Protein AF-A0A6J4HAE0-F1 (afdb_monomer_lite)

Secondary structure (DSSP, 8-state):
-HHHHHHHHHHHHHHHHHHHHHHHHTTHHHHHHHHHHHHHHTT-SS-TT----SS-HHHHHHHHHHHHHHHHHHHHHHHHTT-TT--GGGHHHHHHHHHHHHHHHHHHHHHHHHHHHHPPPPTTS-------GGGGS-HHHHHHHHHHHHHHHHHHHHHHTTTT-

pLDDT: mean 82.54, std 16.3, range [44.84, 98.25]

Foldseek 3Di:
DLVVLLVLLVVLLVLLVVLVVLQVVLCQVVVQVVLVVVCVVVVDDPPPCSPDLLDDPCLSVLLSVLSVVLSVLSVVCVVCVPPPPDPCLCSLVVSLVSLVVSLVSLVSSVVSLVVLVPDDQDPVNPRVPPSNSSPSRDPVSSVVSNVSSVVSSVVSVCVNVVHPD

Radius of gyration: 19.52 Å; chains: 1; bounding box: 48×35×63 Å

Sequence (165 aa):
MRTAAVIAWIVTAGGGLTMVAIWAAKGGLRQEDRELTMARSLGAAEPANATHTNLSHWMVASHALLAVTGLGLFVYYLARRDSVQTGVESAPWLALGTLLLVAALGVGMVRRWAADRRAPADGTGRRRRSTAADQAIPAVIVAAHGLAAAATIVLVLLVALRIGT

Organism: NCBI:txid310071

Structure (mmCIF, N/CA/C/O backbone):
data_AF-A0A6J4HAE0-F1
#
_entry.id   AF-A0A6J4HAE0-F1
#
loop_
_atom_site.group_PDB
_atom_site.id
_atom_site.type_symbol
_atom_site.label_atom_id
_atom_site.label_alt_id
_atom_site.label_comp_id
_atom_site.label_asym_id
_atom_site.label_entity_id
_atom_site.label_seq_id
_atom_site.pdbx_PDB_ins_code
_atom_site.Cartn_x
_atom_site.Cartn_y
_atom_site.Cartn_z
_atom_site.occupancy
_atom_site.B_iso_or_equiv
_atom_site.auth_seq_id
_atom_site.auth_comp_id
_atom_site.auth_asym_id
_atom_site.auth_atom_id
_atom_site.pdbx_PDB_model_num
ATOM 1 N N . MET A 1 1 ? -14.926 -8.449 12.452 1.00 88.12 1 MET A N 1
ATOM 2 C CA . MET A 1 1 ? -14.182 -7.716 11.394 1.00 88.12 1 MET A CA 1
ATOM 3 C C . MET A 1 1 ? -12.788 -7.218 11.794 1.00 88.12 1 MET A C 1
ATOM 5 O O . MET A 1 1 ? -11.878 -7.303 10.980 1.00 88.12 1 MET A O 1
ATOM 9 N N . ARG A 1 2 ? -12.568 -6.748 13.031 1.00 91.94 2 ARG A N 1
ATOM 10 C CA . ARG A 1 2 ? -11.299 -6.115 13.462 1.00 91.94 2 ARG A CA 1
ATOM 11 C C . ARG A 1 2 ? -10.038 -6.980 13.291 1.00 91.94 2 ARG A C 1
ATOM 13 O O . ARG A 1 2 ? -9.074 -6.534 12.680 1.00 91.94 2 ARG A O 1
ATOM 20 N N . THR A 1 3 ? -10.061 -8.224 13.774 1.00 93.62 3 THR A N 1
ATOM 21 C CA . THR A 1 3 ? -8.920 -9.152 13.649 1.00 93.62 3 THR A CA 1
ATOM 22 C C . THR A 1 3 ? -8.633 -9.505 12.192 1.00 93.62 3 THR A C 1
ATOM 24 O O . THR A 1 3 ? -7.483 -9.514 11.771 1.00 93.62 3 THR A O 1
ATOM 27 N N . ALA A 1 4 ? -9.678 -9.726 11.389 1.00 95.69 4 ALA A N 1
ATOM 28 C CA . ALA A 1 4 ? -9.517 -9.968 9.959 1.00 95.69 4 ALA A CA 1
ATOM 29 C C . ALA A 1 4 ? -8.866 -8.765 9.256 1.00 95.69 4 ALA A C 1
ATOM 31 O O . ALA A 1 4 ? -7.964 -8.958 8.449 1.00 95.69 4 ALA A O 1
ATOM 32 N N . ALA A 1 5 ? -9.266 -7.536 9.609 1.00 95.62 5 ALA A N 1
ATOM 33 C CA . ALA A 1 5 ? -8.683 -6.314 9.059 1.00 95.62 5 ALA A CA 1
ATOM 34 C C . ALA A 1 5 ? -7.179 -6.208 9.355 1.00 95.62 5 ALA A C 1
ATOM 36 O O . ALA A 1 5 ? -6.404 -5.943 8.441 1.00 95.62 5 ALA A O 1
ATOM 37 N N . VAL A 1 6 ? -6.751 -6.460 10.602 1.00 96.06 6 VAL A N 1
ATOM 38 C CA . VAL A 1 6 ? -5.324 -6.361 10.953 1.00 96.06 6 VAL A CA 1
ATOM 39 C C . VAL A 1 6 ? -4.496 -7.451 10.270 1.00 96.06 6 VAL A C 1
ATOM 41 O O . VAL A 1 6 ? -3.428 -7.157 9.744 1.00 96.06 6 VAL A O 1
ATOM 44 N N . ILE A 1 7 ? -5.009 -8.686 10.196 1.00 97.38 7 ILE A N 1
ATOM 45 C CA . ILE A 1 7 ? -4.339 -9.790 9.492 1.00 97.38 7 ILE A CA 1
ATOM 46 C C . ILE A 1 7 ? -4.209 -9.465 7.999 1.00 97.38 7 ILE A C 1
ATOM 48 O O . ILE A 1 7 ? -3.116 -9.560 7.444 1.00 97.38 7 ILE A O 1
ATOM 52 N N . ALA A 1 8 ? -5.298 -9.036 7.354 1.00 97.31 8 ALA A N 1
ATOM 53 C CA . ALA A 1 8 ? -5.295 -8.664 5.941 1.00 97.31 8 ALA A CA 1
ATOM 54 C C . ALA A 1 8 ? -4.323 -7.510 5.653 1.00 97.31 8 ALA A C 1
ATOM 56 O O . ALA A 1 8 ? -3.592 -7.549 4.660 1.00 97.31 8 ALA A O 1
ATOM 57 N N . TRP A 1 9 ? -4.253 -6.518 6.544 1.00 97.94 9 TRP A N 1
ATOM 58 C CA . TRP A 1 9 ? -3.318 -5.408 6.402 1.00 97.94 9 TRP A CA 1
ATOM 59 C C . TRP A 1 9 ? -1.867 -5.870 6.566 1.00 97.94 9 TRP A C 1
ATOM 61 O O . TRP A 1 9 ? -1.029 -5.510 5.745 1.00 97.94 9 TRP A O 1
ATOM 71 N N . ILE A 1 10 ? -1.561 -6.728 7.545 1.00 97.69 10 ILE A N 1
ATOM 72 C CA . ILE A 1 10 ? -0.216 -7.308 7.711 1.00 97.69 10 ILE A CA 1
ATOM 73 C C . ILE A 1 10 ? 0.204 -8.072 6.449 1.00 97.69 10 ILE A C 1
ATOM 75 O O . ILE A 1 10 ? 1.310 -7.865 5.953 1.00 97.69 10 ILE A O 1
ATOM 79 N N . VAL A 1 11 ? -0.681 -8.901 5.888 1.00 97.44 11 VAL A N 1
ATOM 80 C CA . VAL A 1 11 ? -0.414 -9.636 4.639 1.00 97.44 11 VAL A CA 1
ATOM 81 C C . VAL A 1 11 ? -0.178 -8.672 3.472 1.00 97.44 11 VAL A C 1
ATOM 83 O O . VAL A 1 11 ? 0.795 -8.824 2.733 1.00 97.44 11 VAL A O 1
ATOM 86 N N . THR A 1 12 ? -1.017 -7.644 3.330 1.00 97.00 12 THR A N 1
ATOM 87 C CA . THR A 1 12 ? -0.871 -6.611 2.293 1.00 97.00 12 THR A CA 1
ATOM 88 C C . THR A 1 12 ? 0.464 -5.877 2.421 1.00 97.00 12 THR A C 1
ATOM 90 O O . THR A 1 12 ? 1.207 -5.772 1.443 1.00 97.00 12 THR A O 1
ATOM 93 N N . ALA A 1 13 ? 0.803 -5.414 3.627 1.00 94.75 13 ALA A N 1
ATOM 94 C CA . ALA A 1 13 ? 2.048 -4.712 3.920 1.00 94.75 13 ALA A CA 1
ATOM 95 C C . ALA A 1 13 ? 3.271 -5.608 3.674 1.00 94.75 13 ALA A C 1
ATOM 97 O O . ALA A 1 13 ? 4.229 -5.168 3.042 1.00 94.75 13 ALA A O 1
ATOM 98 N N . GLY A 1 14 ? 3.217 -6.881 4.079 1.00 95.31 14 GLY A N 1
ATOM 99 C CA . GLY A 1 14 ? 4.264 -7.866 3.802 1.00 95.31 14 GLY A CA 1
ATOM 100 C C . GLY A 1 14 ? 4.471 -8.108 2.303 1.00 95.31 14 GLY A C 1
ATOM 101 O O . GLY A 1 14 ? 5.609 -8.125 1.827 1.00 95.31 14 GLY A O 1
ATOM 102 N N . GLY A 1 15 ? 3.385 -8.205 1.529 1.00 93.44 15 GLY A N 1
ATOM 103 C CA . GLY A 1 15 ? 3.457 -8.279 0.068 1.00 93.44 15 GLY A CA 1
ATOM 104 C C . GLY A 1 15 ? 4.101 -7.032 -0.549 1.00 93.44 15 GLY A C 1
ATOM 105 O O . GLY A 1 15 ? 4.968 -7.145 -1.416 1.00 93.44 15 GLY A O 1
ATOM 106 N N . GLY A 1 16 ? 3.743 -5.844 -0.050 1.00 92.31 16 GLY A N 1
ATOM 107 C CA . GLY A 1 16 ? 4.333 -4.566 -0.460 1.00 92.31 16 GLY A CA 1
ATOM 108 C C . GLY A 1 16 ? 5.835 -4.491 -0.178 1.00 92.31 16 GLY A C 1
ATOM 109 O O . GLY A 1 16 ? 6.624 -4.209 -1.078 1.00 92.31 16 GLY A O 1
ATOM 110 N N . LEU A 1 17 ? 6.247 -4.827 1.047 1.00 93.81 17 LEU A N 1
ATOM 111 C CA . LEU A 1 17 ? 7.654 -4.858 1.458 1.00 93.81 17 LEU A CA 1
ATOM 112 C C . LEU A 1 17 ? 8.476 -5.867 0.650 1.00 93.81 17 LEU A C 1
ATOM 114 O O . LEU A 1 17 ? 9.622 -5.587 0.307 1.00 93.81 17 LEU A O 1
ATOM 118 N N . THR A 1 18 ? 7.884 -7.004 0.279 1.00 93.81 18 THR A N 1
ATOM 119 C CA . THR A 1 18 ? 8.534 -7.989 -0.598 1.00 93.81 18 THR A CA 1
ATOM 120 C C . THR A 1 18 ? 8.830 -7.393 -1.975 1.00 93.81 18 THR A C 1
ATOM 122 O O . THR A 1 18 ? 9.932 -7.557 -2.498 1.00 93.81 18 THR A O 1
ATOM 125 N N . MET A 1 19 ? 7.884 -6.650 -2.560 1.00 92.88 19 MET A N 1
ATOM 126 C CA . MET A 1 19 ? 8.110 -5.960 -3.835 1.00 92.88 19 MET A CA 1
ATOM 127 C C . MET A 1 19 ? 9.181 -4.869 -3.719 1.00 92.88 19 MET A C 1
ATOM 129 O O . MET A 1 19 ? 10.033 -4.775 -4.601 1.00 92.88 19 MET A O 1
ATOM 133 N N . VAL A 1 20 ? 9.193 -4.103 -2.621 1.00 90.94 20 VAL A N 1
ATOM 134 C CA . VAL A 1 20 ? 10.253 -3.117 -2.330 1.00 90.94 20 VAL A CA 1
ATOM 135 C C . VAL A 1 20 ? 11.618 -3.798 -2.216 1.00 90.94 20 VAL A C 1
ATOM 137 O O . VAL A 1 20 ? 12.590 -3.308 -2.785 1.00 90.94 20 VAL A O 1
ATOM 140 N N . ALA A 1 21 ? 11.701 -4.948 -1.544 1.00 90.56 21 ALA A N 1
ATOM 141 C CA . ALA A 1 21 ? 12.941 -5.708 -1.416 1.00 90.56 21 ALA A CA 1
ATOM 142 C C . ALA A 1 21 ? 13.447 -6.214 -2.776 1.00 90.56 21 ALA A C 1
ATOM 144 O O . ALA A 1 21 ? 14.630 -6.063 -3.081 1.00 90.56 21 ALA A O 1
ATOM 145 N N . ILE A 1 22 ? 12.561 -6.756 -3.623 1.00 89.88 22 ILE A N 1
ATOM 146 C CA . ILE A 1 22 ? 12.905 -7.178 -4.992 1.00 89.88 22 ILE A CA 1
ATOM 147 C C . ILE A 1 22 ? 13.422 -5.984 -5.800 1.00 89.88 22 ILE A C 1
ATOM 149 O O . ILE A 1 22 ? 14.473 -6.075 -6.433 1.00 89.88 22 ILE A O 1
ATOM 153 N N . TRP A 1 23 ? 12.709 -4.860 -5.756 1.00 88.19 23 TRP A N 1
ATOM 154 C CA . TRP A 1 23 ? 13.082 -3.630 -6.449 1.00 88.19 23 TRP A CA 1
ATOM 155 C C . TRP A 1 23 ? 14.447 -3.093 -5.988 1.00 88.19 23 TRP A C 1
ATOM 157 O O . TRP A 1 23 ? 15.335 -2.826 -6.800 1.00 88.19 23 TRP A O 1
ATOM 167 N N . ALA A 1 24 ? 14.675 -3.017 -4.678 1.00 86.06 24 ALA A N 1
ATOM 168 C CA . ALA A 1 24 ? 15.947 -2.571 -4.120 1.00 86.06 24 ALA A CA 1
ATOM 169 C C . ALA A 1 24 ? 17.098 -3.517 -4.507 1.00 86.06 24 ALA A C 1
ATOM 171 O O . ALA A 1 24 ? 18.134 -3.062 -4.998 1.00 86.06 24 ALA A O 1
ATOM 172 N N . ALA A 1 25 ? 16.899 -4.834 -4.377 1.00 86.12 25 ALA A N 1
ATOM 173 C CA . ALA A 1 25 ? 17.894 -5.854 -4.719 1.00 86.12 25 ALA A CA 1
ATOM 174 C C . ALA A 1 25 ? 18.269 -5.851 -6.209 1.00 86.12 25 ALA A C 1
ATOM 176 O O . ALA A 1 25 ? 19.384 -6.217 -6.580 1.00 86.12 25 ALA A O 1
ATOM 177 N N . LYS A 1 26 ? 17.348 -5.422 -7.078 1.00 83.38 26 LYS A N 1
ATOM 178 C CA . LYS A 1 26 ? 17.569 -5.306 -8.525 1.00 83.38 26 LYS A CA 1
ATOM 179 C C . LYS A 1 26 ? 18.111 -3.938 -8.946 1.00 83.38 26 LYS A C 1
ATOM 181 O O . LYS A 1 26 ? 18.279 -3.702 -10.138 1.00 83.38 26 LYS A O 1
ATOM 186 N N . GLY A 1 27 ? 18.463 -3.082 -7.985 1.00 76.81 27 GLY A N 1
ATOM 187 C CA . GLY A 1 27 ? 19.200 -1.844 -8.222 1.00 76.81 27 GLY A CA 1
ATOM 188 C C . GLY A 1 27 ? 18.337 -0.601 -8.403 1.00 76.81 27 GLY A C 1
ATOM 189 O O . GLY A 1 27 ? 18.862 0.388 -8.904 1.00 76.81 27 GLY A O 1
ATOM 190 N N . GLY A 1 28 ? 17.068 -0.618 -7.975 1.00 77.06 28 GLY A N 1
ATOM 191 C CA . GLY A 1 28 ? 16.152 0.519 -8.123 1.00 77.06 28 GLY A CA 1
ATOM 192 C C . GLY A 1 28 ? 16.714 1.838 -7.578 1.00 77.06 28 GLY A C 1
ATOM 193 O O . GLY A 1 28 ? 16.679 2.849 -8.269 1.00 77.06 28 GLY A O 1
ATOM 194 N N . LEU A 1 29 ? 17.367 1.797 -6.409 1.00 75.62 29 LEU A N 1
ATOM 195 C CA . LEU A 1 29 ? 18.025 2.965 -5.801 1.00 75.62 29 LEU A CA 1
ATOM 196 C C . LEU A 1 29 ? 19.246 3.464 -6.591 1.00 75.62 29 LEU A C 1
ATOM 198 O O . LEU A 1 29 ? 19.526 4.652 -6.619 1.00 75.62 29 LEU A O 1
ATOM 202 N N . ARG A 1 30 ? 19.980 2.562 -7.254 1.00 70.81 30 ARG A N 1
ATOM 203 C CA . ARG A 1 30 ? 21.227 2.891 -7.976 1.00 70.81 30 ARG A CA 1
ATOM 204 C C . ARG A 1 30 ? 20.956 3.399 -9.394 1.00 70.81 30 ARG A C 1
ATOM 206 O O . ARG A 1 30 ? 21.883 3.830 -10.079 1.00 70.81 30 ARG A O 1
ATOM 213 N N . GLN A 1 31 ? 19.720 3.259 -9.867 1.00 66.56 31 GLN A N 1
ATOM 214 C CA . GLN A 1 31 ? 19.323 3.621 -11.220 1.00 66.56 31 GLN A CA 1
ATOM 215 C C . GLN A 1 31 ? 19.118 5.136 -11.352 1.00 66.56 31 GLN A C 1
ATOM 217 O O . GLN A 1 31 ? 19.634 5.724 -12.298 1.00 66.56 31 GLN A O 1
ATOM 222 N N . GLU A 1 32 ? 18.478 5.772 -10.367 1.00 63.94 32 GLU A N 1
ATOM 223 C CA . GLU A 1 32 ? 18.283 7.230 -10.323 1.00 63.94 32 GLU A CA 1
ATOM 224 C C . GLU A 1 32 ? 19.606 7.990 -10.172 1.00 63.94 32 GLU A C 1
ATOM 226 O O . GLU A 1 32 ? 19.849 8.949 -10.902 1.00 63.94 32 GLU A O 1
ATOM 231 N N . ASP A 1 33 ? 20.512 7.518 -9.308 1.00 64.62 33 ASP A N 1
ATOM 232 C CA . ASP A 1 33 ? 21.832 8.136 -9.117 1.00 64.62 33 ASP A CA 1
ATOM 233 C C . ASP A 1 33 ? 22.637 8.190 -10.423 1.00 64.62 33 ASP A C 1
ATOM 235 O O . ASP A 1 33 ? 23.320 9.175 -10.716 1.00 64.62 33 ASP A O 1
ATOM 239 N N . ARG A 1 34 ? 22.550 7.135 -11.244 1.00 62.72 34 ARG A N 1
ATOM 240 C CA . ARG A 1 34 ? 23.221 7.072 -12.550 1.00 62.72 34 ARG A CA 1
ATOM 241 C C . ARG A 1 34 ? 22.602 8.028 -13.559 1.00 62.72 34 ARG A C 1
ATOM 243 O O . ARG A 1 34 ? 23.350 8.656 -14.304 1.00 62.72 34 ARG A O 1
ATOM 250 N N . GLU A 1 35 ? 21.277 8.148 -13.577 1.00 63.53 35 GLU A N 1
ATOM 251 C CA . GLU A 1 35 ? 20.563 9.084 -14.453 1.00 63.53 35 GLU A CA 1
ATOM 252 C C . GLU A 1 35 ? 20.884 10.541 -14.084 1.00 63.53 35 GLU A C 1
ATOM 254 O O . GLU A 1 35 ? 21.244 11.326 -14.963 1.00 63.53 35 GLU A O 1
ATOM 259 N N . LEU A 1 36 ? 20.878 10.880 -12.790 1.00 65.75 36 LEU A N 1
ATOM 260 C CA . LEU A 1 36 ? 21.274 12.199 -12.281 1.00 65.75 36 LEU A CA 1
ATOM 261 C C . LEU A 1 36 ? 22.741 12.519 -12.597 1.00 65.75 36 LEU A C 1
ATOM 263 O O . LEU A 1 36 ? 23.064 13.627 -13.028 1.00 65.75 36 LEU A O 1
ATOM 267 N N . THR A 1 37 ? 23.636 11.542 -12.427 1.00 66.94 37 THR A N 1
ATOM 268 C CA . THR A 1 37 ? 25.066 11.706 -12.728 1.00 66.94 37 THR A CA 1
ATOM 269 C C . THR A 1 37 ? 25.307 11.888 -14.230 1.00 66.94 37 THR A C 1
ATOM 271 O O . THR A 1 37 ? 26.078 12.766 -14.617 1.00 66.94 37 THR A O 1
ATOM 274 N N . MET A 1 38 ? 24.617 11.123 -15.089 1.00 62.31 38 MET A N 1
ATOM 275 C CA . MET A 1 38 ? 24.676 11.300 -16.546 1.00 62.31 38 MET A CA 1
ATOM 276 C C . MET A 1 38 ? 24.156 12.676 -16.971 1.00 62.31 38 MET A C 1
ATOM 278 O O . MET A 1 38 ? 24.848 13.371 -17.715 1.00 62.31 38 MET A O 1
ATOM 282 N N . ALA A 1 39 ? 22.989 13.095 -16.472 1.00 61.31 39 ALA A N 1
ATOM 283 C CA . ALA A 1 39 ? 22.408 14.403 -16.777 1.00 61.31 39 ALA A CA 1
ATOM 284 C C . ALA A 1 39 ? 23.365 15.548 -16.406 1.00 61.31 39 ALA A C 1
ATOM 286 O O . ALA A 1 39 ? 23.570 16.471 -17.193 1.00 61.31 39 ALA A O 1
ATOM 287 N N . ARG A 1 40 ? 24.028 15.435 -15.248 1.00 67.25 40 ARG A N 1
ATOM 288 C CA . ARG A 1 40 ? 25.047 16.388 -14.792 1.00 67.25 40 ARG A CA 1
ATOM 289 C C . ARG A 1 40 ? 26.302 16.381 -15.670 1.00 67.25 40 ARG A C 1
ATOM 291 O O . ARG A 1 40 ? 26.850 17.442 -15.946 1.00 67.25 40 ARG A O 1
ATOM 298 N N . SER A 1 41 ? 26.746 15.206 -16.126 1.00 70.69 41 SER A N 1
ATOM 299 C CA . SER A 1 41 ? 27.939 15.059 -16.979 1.00 70.69 41 SER A CA 1
ATOM 300 C C . SER A 1 41 ? 27.760 15.608 -18.399 1.00 70.69 41 SER A C 1
ATOM 302 O O . SER A 1 41 ? 28.734 16.024 -19.018 1.00 70.69 41 SER A O 1
ATOM 304 N N . LEU A 1 42 ? 26.523 15.650 -18.901 1.00 75.25 42 LEU A N 1
ATOM 305 C CA . LEU A 1 42 ? 26.194 16.174 -20.230 1.00 75.25 42 LEU A CA 1
ATOM 306 C C . LEU A 1 42 ? 26.039 17.705 -20.258 1.00 75.25 42 LEU A C 1
ATOM 308 O O . LEU A 1 42 ? 25.708 18.255 -21.304 1.00 75.25 42 LEU A O 1
ATOM 312 N N . GLY A 1 43 ? 26.258 18.403 -19.135 1.00 59.12 43 GLY A N 1
ATOM 313 C CA . GLY A 1 43 ? 26.145 19.865 -19.063 1.00 59.12 43 GLY A CA 1
ATOM 314 C C . GLY A 1 43 ? 24.736 20.393 -19.349 1.00 59.12 43 GLY A C 1
ATOM 315 O O . GLY A 1 43 ? 24.581 21.566 -19.683 1.00 59.12 43 GLY A O 1
ATOM 316 N N . ALA A 1 44 ? 23.710 19.542 -19.245 1.00 60.50 44 ALA A N 1
ATOM 317 C CA . ALA A 1 44 ? 22.331 19.944 -19.466 1.00 60.50 44 ALA A CA 1
ATOM 318 C C . ALA A 1 44 ? 21.921 20.959 -18.386 1.00 60.50 44 ALA A C 1
ATOM 320 O O . ALA A 1 44 ? 21.825 20.611 -17.207 1.00 60.50 44 ALA A O 1
ATOM 321 N N . ALA A 1 45 ? 21.690 22.214 -18.789 1.00 56.03 45 ALA A N 1
ATOM 322 C CA . ALA A 1 45 ? 20.921 23.164 -17.993 1.00 56.03 45 ALA A CA 1
ATOM 323 C C . ALA A 1 45 ? 19.582 22.502 -17.647 1.00 56.03 45 ALA A C 1
ATOM 325 O O . ALA A 1 45 ? 18.968 21.921 -18.540 1.00 56.03 45 ALA A O 1
ATOM 326 N N . GLU A 1 46 ? 19.236 22.523 -16.356 1.00 52.22 46 GLU A N 1
ATOM 327 C CA . GLU A 1 46 ? 18.052 21.933 -15.714 1.00 52.22 46 GLU A CA 1
ATOM 328 C C . GLU A 1 46 ? 17.172 21.084 -16.646 1.00 52.22 46 GLU A C 1
ATOM 330 O O . GLU A 1 46 ? 16.442 21.627 -17.482 1.00 52.22 46 GLU A O 1
ATOM 335 N N . PRO A 1 47 ? 17.215 19.745 -16.548 1.00 46.03 47 PRO A N 1
ATOM 336 C CA . PRO A 1 47 ? 16.481 18.933 -17.487 1.00 46.03 47 PRO A CA 1
ATOM 337 C C . PRO A 1 47 ? 14.989 19.044 -17.173 1.00 46.03 47 PRO A C 1
ATOM 339 O O . PRO A 1 47 ? 14.456 18.297 -16.358 1.00 46.03 47 PRO A O 1
ATOM 342 N N . ALA A 1 48 ? 14.296 19.928 -17.888 1.00 47.06 48 ALA A N 1
ATOM 343 C CA . ALA A 1 48 ? 12.845 20.089 -17.827 1.00 47.06 48 ALA A CA 1
ATOM 344 C C . ALA A 1 48 ? 12.068 18.809 -18.215 1.00 47.06 48 ALA A C 1
ATOM 346 O O . ALA A 1 48 ? 10.845 18.820 -18.201 1.00 47.06 48 ALA A O 1
ATOM 347 N N . ASN A 1 49 ? 12.762 17.718 -18.573 1.00 47.84 49 ASN A N 1
ATOM 348 C CA . ASN A 1 49 ? 12.219 16.380 -18.811 1.00 47.84 49 ASN A CA 1
ATOM 349 C C . ASN A 1 49 ? 13.333 15.305 -18.840 1.00 47.84 49 ASN A C 1
ATOM 351 O O . ASN A 1 49 ? 13.380 14.483 -19.757 1.00 47.84 49 ASN A O 1
ATOM 355 N N . ALA A 1 50 ? 14.274 15.290 -17.880 1.00 45.34 50 ALA A N 1
ATOM 356 C CA . ALA A 1 50 ? 15.171 14.129 -17.756 1.00 45.34 50 ALA A CA 1
ATOM 357 C C . ALA A 1 50 ? 14.299 12.905 -17.480 1.00 45.34 50 ALA A C 1
ATOM 359 O O . ALA A 1 50 ? 13.647 12.833 -16.445 1.00 45.34 50 ALA A O 1
ATOM 360 N N . THR A 1 51 ? 14.248 11.985 -18.442 1.00 46.59 51 THR A N 1
ATOM 361 C CA . THR A 1 51 ? 13.510 10.721 -18.396 1.00 46.59 51 THR A CA 1
ATOM 362 C C . THR A 1 51 ? 13.704 10.043 -17.048 1.00 46.59 51 THR A C 1
ATOM 364 O O . THR A 1 51 ? 14.731 9.419 -16.811 1.00 46.59 51 THR A O 1
ATOM 367 N N . HIS A 1 52 ? 12.706 10.212 -16.187 1.00 46.06 52 HIS A N 1
ATOM 368 C CA . HIS A 1 52 ? 12.658 9.661 -14.848 1.00 46.06 52 HIS A CA 1
ATOM 369 C C . HIS A 1 52 ? 12.669 8.131 -14.923 1.00 46.06 52 HIS A C 1
ATOM 371 O O . HIS A 1 52 ? 12.010 7.538 -15.786 1.00 46.06 52 HIS A O 1
ATOM 377 N N . THR A 1 53 ? 13.293 7.475 -13.951 1.00 49.16 53 THR A N 1
ATOM 378 C CA . THR A 1 53 ? 12.824 6.162 -13.503 1.00 49.16 53 THR A CA 1
ATOM 379 C C . THR A 1 53 ? 11.291 6.191 -13.379 1.00 49.16 53 THR A C 1
ATOM 381 O O . THR A 1 53 ? 10.688 7.110 -12.808 1.00 49.16 53 THR A O 1
ATOM 384 N N . ASN A 1 54 ? 10.602 5.214 -13.976 1.00 56.50 54 ASN A N 1
ATOM 385 C CA . ASN A 1 54 ? 9.137 5.218 -13.959 1.00 56.50 54 ASN A CA 1
ATOM 386 C C . ASN A 1 54 ? 8.554 4.926 -12.577 1.00 56.50 54 ASN A C 1
ATOM 388 O O . ASN A 1 54 ? 7.393 5.239 -12.330 1.00 56.50 54 ASN A O 1
ATOM 392 N N . LEU A 1 55 ? 9.346 4.410 -11.644 1.00 64.19 55 LEU A N 1
ATOM 393 C CA . LEU A 1 55 ? 9.014 4.398 -10.228 1.00 64.19 55 LEU A CA 1
ATOM 394 C C . LEU A 1 55 ? 10.026 5.255 -9.475 1.00 64.19 55 LEU A C 1
ATOM 396 O O . LEU A 1 55 ? 11.116 4.802 -9.147 1.00 64.19 55 LEU A O 1
ATOM 400 N N . SER A 1 56 ? 9.634 6.500 -9.193 1.00 77.88 56 SER A N 1
ATOM 401 C CA . SER A 1 56 ? 10.421 7.391 -8.340 1.00 77.88 56 SER A CA 1
ATOM 402 C C . SER A 1 56 ? 10.609 6.756 -6.962 1.00 77.88 56 SER A C 1
ATOM 404 O O . SER A 1 56 ? 9.621 6.363 -6.331 1.00 77.88 56 SER A O 1
ATOM 406 N N . HIS A 1 57 ? 11.843 6.706 -6.461 1.00 80.44 57 HIS A N 1
ATOM 407 C CA . HIS A 1 57 ? 12.148 6.220 -5.113 1.00 80.44 57 HIS A CA 1
ATOM 408 C C . HIS A 1 57 ? 11.322 6.910 -4.020 1.00 80.44 57 HIS A C 1
ATOM 410 O O . HIS A 1 57 ? 10.881 6.249 -3.082 1.00 80.44 57 HIS A O 1
ATOM 416 N N . TRP A 1 58 ? 11.022 8.205 -4.175 1.00 83.38 58 TRP A N 1
ATOM 417 C CA . TRP A 1 58 ? 10.180 8.958 -3.252 1.00 83.38 58 TRP A CA 1
ATOM 418 C C . TRP A 1 58 ? 8.749 8.437 -3.254 1.00 83.38 58 TRP A C 1
ATOM 420 O O . TRP A 1 58 ? 8.156 8.294 -2.196 1.00 83.38 58 TRP A O 1
ATOM 430 N N . MET A 1 59 ? 8.207 8.060 -4.415 1.00 88.31 59 MET A N 1
ATOM 431 C CA . MET A 1 59 ? 6.869 7.471 -4.509 1.00 88.31 59 MET A CA 1
ATOM 432 C C . MET A 1 59 ? 6.810 6.097 -3.830 1.00 88.31 59 MET A C 1
ATOM 434 O O . MET A 1 59 ? 5.879 5.836 -3.068 1.00 88.31 59 MET A O 1
ATOM 438 N N . VAL A 1 60 ? 7.820 5.248 -4.058 1.00 89.19 60 VAL A N 1
ATOM 439 C CA . VAL A 1 60 ? 7.937 3.927 -3.416 1.00 89.19 60 VAL A CA 1
ATOM 440 C C . VAL A 1 60 ? 8.066 4.077 -1.896 1.00 89.19 60 VAL A C 1
ATOM 442 O O . VAL A 1 60 ? 7.341 3.423 -1.145 1.00 89.19 60 VAL A O 1
ATOM 445 N N . ALA A 1 61 ? 8.949 4.969 -1.439 1.00 91.25 61 ALA A N 1
ATOM 446 C CA . ALA A 1 61 ? 9.184 5.234 -0.024 1.00 91.25 61 ALA A CA 1
ATOM 447 C C . ALA A 1 61 ? 7.946 5.828 0.655 1.00 91.25 61 ALA A C 1
ATOM 449 O O . ALA A 1 61 ? 7.525 5.322 1.692 1.00 91.25 61 ALA A O 1
ATOM 450 N N . SER A 1 62 ? 7.315 6.847 0.063 1.00 92.38 62 SER A N 1
ATOM 451 C CA . SER A 1 62 ? 6.088 7.447 0.594 1.00 92.38 62 SER A CA 1
ATOM 452 C C . SER A 1 62 ? 4.958 6.427 0.688 1.00 92.38 62 SER A C 1
ATOM 454 O O . SER A 1 62 ? 4.290 6.372 1.717 1.00 92.38 62 SER A O 1
ATOM 456 N N . HIS A 1 63 ? 4.764 5.584 -0.331 1.00 94.69 63 HIS A N 1
ATOM 457 C CA . HIS A 1 63 ? 3.760 4.521 -0.294 1.00 94.69 63 HIS A CA 1
ATOM 458 C C . HIS A 1 63 ? 4.022 3.532 0.853 1.00 94.69 63 HIS A C 1
ATOM 460 O O . HIS A 1 63 ? 3.124 3.268 1.654 1.00 94.69 63 HIS A O 1
ATOM 466 N N . ALA A 1 64 ? 5.255 3.026 0.972 1.00 94.88 64 ALA A N 1
ATOM 467 C CA . ALA A 1 64 ? 5.623 2.068 2.012 1.00 94.88 64 ALA A CA 1
ATOM 468 C C . ALA A 1 64 ? 5.516 2.668 3.426 1.00 94.88 64 ALA A C 1
ATOM 470 O O . ALA A 1 64 ? 4.940 2.046 4.320 1.00 94.88 64 ALA A O 1
ATOM 471 N N . LEU A 1 65 ? 6.017 3.890 3.628 1.00 95.25 65 LEU A N 1
ATOM 472 C CA . LEU A 1 65 ? 5.966 4.581 4.917 1.00 95.25 65 LEU A CA 1
ATOM 473 C C . LEU A 1 65 ? 4.529 4.898 5.3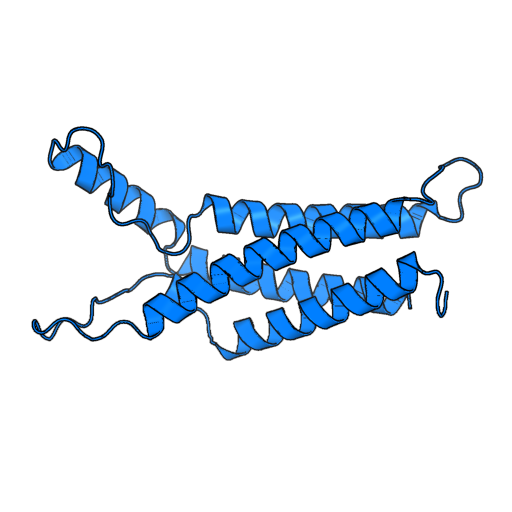34 1.00 95.25 65 LEU A C 1
ATOM 475 O O . LEU A 1 65 ? 4.166 4.648 6.483 1.00 95.25 65 LEU A O 1
ATOM 479 N N . LEU A 1 66 ? 3.689 5.389 4.418 1.00 96.75 66 LEU A N 1
ATOM 480 C CA . LEU A 1 66 ? 2.270 5.623 4.698 1.00 96.75 66 LEU A CA 1
ATOM 481 C C . LEU A 1 66 ? 1.535 4.317 5.025 1.00 96.75 66 LEU A C 1
ATOM 483 O O . LEU A 1 66 ? 0.718 4.302 5.943 1.00 96.75 66 LEU A O 1
ATOM 487 N N . ALA A 1 67 ? 1.845 3.214 4.334 1.00 96.44 67 ALA A N 1
ATOM 488 C CA . ALA A 1 67 ? 1.235 1.913 4.605 1.00 96.44 67 ALA A CA 1
ATOM 489 C C . ALA A 1 67 ? 1.571 1.398 6.014 1.00 96.44 67 ALA A C 1
ATOM 491 O O . ALA A 1 67 ? 0.676 0.956 6.737 1.00 96.44 67 ALA A O 1
ATOM 492 N N . VAL A 1 68 ? 2.843 1.493 6.421 1.00 96.50 68 VAL A N 1
ATOM 493 C CA . VAL A 1 68 ? 3.303 1.103 7.766 1.00 96.50 68 VAL A CA 1
ATOM 494 C C . VAL A 1 68 ? 2.728 2.032 8.834 1.00 96.50 68 VAL A C 1
ATOM 496 O O . VAL A 1 68 ? 2.272 1.565 9.875 1.00 96.50 68 VAL A O 1
ATOM 499 N N . THR A 1 69 ? 2.688 3.338 8.566 1.00 96.19 69 THR A N 1
ATOM 500 C CA . THR A 1 69 ? 2.135 4.338 9.490 1.00 96.19 69 THR A CA 1
ATOM 501 C C . THR A 1 69 ? 0.637 4.123 9.702 1.00 96.19 69 THR A C 1
ATOM 503 O O . THR A 1 69 ? 0.175 4.102 10.840 1.00 96.19 69 THR A O 1
ATOM 506 N N . GLY A 1 70 ? -0.123 3.892 8.625 1.00 95.81 70 GLY A N 1
ATOM 507 C CA . GLY A 1 70 ? -1.547 3.564 8.696 1.00 95.81 70 GLY A CA 1
ATOM 508 C C . GLY A 1 70 ? -1.810 2.278 9.482 1.00 95.81 70 GLY A C 1
ATOM 509 O O . GLY A 1 70 ? -2.693 2.257 10.340 1.00 95.81 70 GLY A O 1
ATOM 510 N N . LEU A 1 71 ? -1.001 1.234 9.261 1.00 96.75 71 LEU A N 1
ATOM 511 C CA . LEU A 1 71 ? -1.085 -0.005 10.037 1.00 96.75 71 LEU A CA 1
ATOM 512 C C . LEU A 1 71 ? -0.799 0.249 11.524 1.00 96.75 71 LEU A C 1
ATOM 514 O O . LEU A 1 71 ? -1.544 -0.226 12.377 1.00 96.75 71 LEU A O 1
ATOM 518 N N . GLY A 1 72 ? 0.235 1.032 11.841 1.00 95.81 72 GLY A N 1
ATOM 519 C CA . GLY A 1 72 ? 0.574 1.415 13.213 1.00 95.81 72 GLY A CA 1
ATOM 520 C C . GLY A 1 72 ? -0.555 2.179 13.909 1.00 95.81 72 GLY A C 1
ATOM 521 O O . GLY A 1 72 ? -0.919 1.838 15.034 1.00 95.81 72 GLY A O 1
ATOM 522 N N . LEU A 1 73 ? -1.171 3.148 13.221 1.00 94.06 73 LEU A N 1
ATOM 523 C CA . LEU A 1 73 ? -2.357 3.872 13.697 1.00 94.06 73 LEU A CA 1
ATOM 524 C C . LEU A 1 73 ? -3.525 2.920 13.984 1.00 94.06 73 LEU A C 1
ATOM 526 O O . LEU A 1 73 ? -4.186 3.037 15.017 1.00 94.06 73 LEU A O 1
ATOM 530 N N . PHE A 1 74 ? -3.767 1.954 13.098 1.00 95.62 74 PHE A N 1
ATOM 531 C CA . PHE A 1 74 ? -4.849 0.989 13.267 1.00 95.62 74 PHE A CA 1
ATOM 532 C C . PHE A 1 74 ? -4.587 0.009 14.420 1.00 95.62 74 PHE A C 1
ATOM 534 O O . PHE A 1 74 ? -5.488 -0.269 15.210 1.00 95.62 74 PHE A O 1
ATOM 541 N N . VAL A 1 75 ? -3.351 -0.471 14.580 1.00 95.56 75 VAL A N 1
ATOM 542 C CA . VAL A 1 75 ? -2.940 -1.300 15.727 1.00 95.56 75 VAL A CA 1
ATOM 543 C C . VAL A 1 75 ? -3.057 -0.515 17.034 1.00 95.56 75 VAL A C 1
ATOM 545 O O . VAL A 1 75 ? -3.583 -1.040 18.015 1.00 95.56 75 VAL A O 1
ATOM 548 N N . TYR A 1 76 ? -2.644 0.756 17.045 1.00 93.62 76 TYR A N 1
ATOM 549 C CA . TYR A 1 76 ? -2.803 1.642 18.197 1.00 93.62 76 TYR A CA 1
ATOM 550 C C . TYR A 1 76 ? -4.278 1.818 18.580 1.00 93.62 76 TYR A C 1
ATOM 552 O O . TYR A 1 76 ? -4.624 1.694 19.756 1.00 93.62 76 TYR A O 1
ATOM 560 N N . TYR A 1 77 ? -5.160 2.023 17.595 1.00 92.81 77 TYR A N 1
ATOM 561 C CA . TYR A 1 77 ? -6.607 2.030 17.813 1.00 92.81 77 TYR A CA 1
ATOM 562 C C . TYR A 1 77 ? -7.075 0.736 18.489 1.00 92.81 77 TYR A C 1
ATOM 564 O O . TYR A 1 77 ? -7.737 0.798 19.523 1.00 92.81 77 TYR A O 1
ATOM 572 N N . LEU A 1 78 ? -6.699 -0.432 17.958 1.00 92.94 78 LEU A N 1
ATOM 573 C CA . LEU A 1 78 ? -7.113 -1.716 18.528 1.00 92.94 78 LEU A CA 1
ATOM 574 C C . LEU A 1 78 ? -6.623 -1.908 19.969 1.00 92.94 78 LEU A C 1
ATOM 576 O O . LEU A 1 78 ? -7.367 -2.446 20.784 1.00 92.94 78 LEU A O 1
ATOM 580 N N . ALA A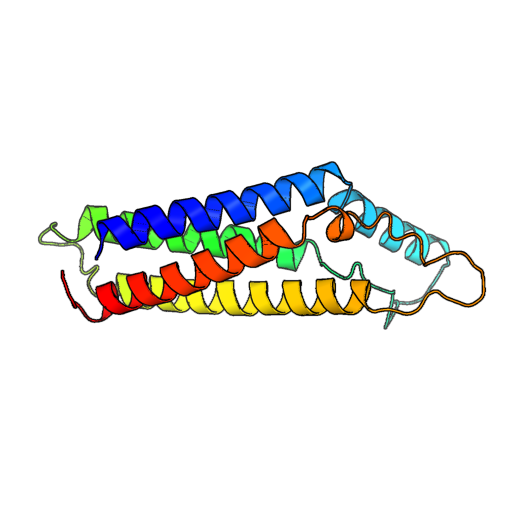 1 79 ? -5.419 -1.434 20.290 1.00 92.44 79 ALA A N 1
ATOM 581 C CA . ALA A 1 79 ? -4.839 -1.531 21.627 1.00 92.44 79 ALA A CA 1
ATOM 582 C C . ALA A 1 79 ? -5.475 -0.571 22.650 1.00 92.44 79 ALA A C 1
ATOM 584 O O . ALA A 1 79 ? -5.446 -0.846 23.847 1.00 92.44 79 ALA A O 1
ATOM 585 N N . ARG A 1 80 ? -6.024 0.567 22.204 1.00 92.31 80 ARG A N 1
ATOM 586 C CA . ARG A 1 80 ? -6.539 1.634 23.086 1.00 92.31 80 ARG A CA 1
ATOM 587 C C . ARG A 1 80 ? -8.057 1.752 23.123 1.00 92.31 80 ARG A C 1
ATOM 589 O O . ARG A 1 80 ? -8.577 2.429 23.999 1.00 92.31 80 ARG A O 1
ATOM 596 N N . ARG A 1 81 ? -8.781 1.109 22.209 1.00 84.56 81 ARG A N 1
ATOM 597 C CA . ARG A 1 81 ? -10.247 1.231 22.091 1.00 84.56 81 ARG A CA 1
ATOM 598 C C . ARG A 1 81 ? -11.024 0.919 23.382 1.00 84.56 81 ARG A C 1
ATOM 600 O O . ARG A 1 81 ? -12.082 1.495 23.575 1.00 84.56 81 ARG A O 1
ATOM 607 N N . ASP A 1 82 ? -10.504 0.029 24.233 1.00 84.00 82 ASP A N 1
ATOM 608 C CA . ASP A 1 82 ? -11.160 -0.414 25.474 1.00 84.00 82 ASP A CA 1
ATOM 609 C C . ASP A 1 82 ? -10.710 0.435 26.692 1.00 84.00 82 ASP A C 1
ATOM 611 O O . ASP A 1 82 ? -11.158 0.228 27.817 1.00 84.00 82 ASP A O 1
ATOM 615 N N . SER A 1 83 ? -9.812 1.410 26.484 1.00 82.88 83 SER A N 1
ATOM 616 C CA . SER A 1 83 ? -9.327 2.323 27.524 1.00 82.88 83 SER A CA 1
ATOM 617 C C . SER A 1 83 ? -10.287 3.504 27.709 1.00 82.88 83 SER A C 1
ATOM 619 O O . SER A 1 83 ? -10.554 4.254 26.773 1.00 82.88 83 SER A O 1
ATOM 621 N N . VAL A 1 84 ? -10.747 3.720 28.946 1.00 67.88 84 VAL A N 1
ATOM 622 C CA . VAL A 1 84 ? -11.806 4.683 29.332 1.00 67.88 84 VAL A CA 1
ATOM 623 C C . VAL A 1 84 ? -11.476 6.165 29.020 1.00 67.88 84 VAL A C 1
ATOM 625 O O . VAL A 1 84 ? -12.354 7.014 29.098 1.00 67.88 84 VAL A O 1
ATOM 628 N N . GLN A 1 85 ? -10.240 6.512 28.634 1.00 68.44 85 GLN A N 1
ATOM 629 C CA . GLN A 1 85 ? -9.754 7.907 28.582 1.00 68.44 85 GLN A CA 1
ATOM 630 C C . GLN A 1 85 ? -9.121 8.360 27.251 1.00 68.44 85 GLN A C 1
ATOM 632 O O . GLN A 1 85 ? -8.619 9.477 27.171 1.00 68.44 85 GLN A O 1
ATOM 637 N N . THR A 1 86 ? -9.098 7.537 26.197 1.00 68.44 86 THR A N 1
ATOM 638 C CA . THR A 1 86 ? -8.201 7.797 25.047 1.00 68.44 86 THR A CA 1
ATOM 639 C C . THR A 1 86 ? -8.809 8.493 23.826 1.00 68.44 86 THR A C 1
ATOM 641 O O . THR A 1 86 ? -8.048 8.872 22.943 1.00 68.44 86 THR A O 1
ATOM 644 N N . GLY A 1 87 ? -10.131 8.689 23.732 1.00 75.38 87 GLY A N 1
ATOM 645 C CA . GLY A 1 87 ? -10.741 9.473 22.637 1.00 75.38 87 GLY A CA 1
ATOM 646 C C . GLY A 1 87 ? -10.412 8.991 21.209 1.00 75.38 87 GLY A C 1
ATOM 647 O O . GLY A 1 87 ? -10.453 9.771 20.264 1.00 75.38 87 GLY A O 1
ATOM 648 N N . VAL A 1 88 ? -10.069 7.710 21.026 1.00 83.38 88 VAL A N 1
ATOM 649 C CA . VAL 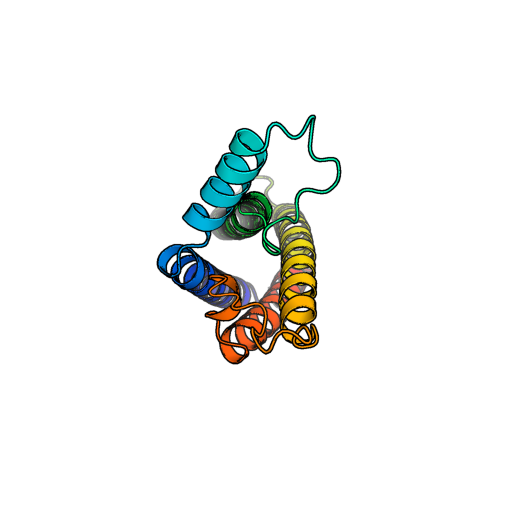A 1 88 ? -9.591 7.134 19.747 1.00 83.38 88 VAL A CA 1
ATOM 650 C C . VAL A 1 88 ? -10.719 6.742 18.781 1.00 83.38 88 VAL A C 1
ATOM 652 O O . VAL A 1 88 ? -10.503 5.973 17.846 1.00 83.38 88 VAL A O 1
ATOM 655 N N . GLU A 1 89 ? -11.937 7.243 18.983 1.00 82.31 89 GLU A N 1
ATOM 656 C CA . GLU A 1 89 ? -13.119 6.833 18.211 1.00 82.31 89 GLU A CA 1
ATOM 657 C C . GLU A 1 89 ? -13.030 7.177 16.720 1.00 82.31 89 GLU A C 1
ATOM 659 O O . GLU A 1 89 ? -13.578 6.459 15.883 1.00 82.31 89 GLU A O 1
ATOM 664 N N . SER A 1 90 ? -12.310 8.246 16.378 1.00 84.81 90 SER A N 1
ATOM 665 C CA . SER A 1 90 ? -12.079 8.681 14.998 1.00 84.81 90 SER A CA 1
ATOM 666 C C . SER A 1 90 ? -10.910 7.961 14.314 1.00 84.81 90 SER A C 1
ATOM 668 O O . SER A 1 90 ? -10.740 8.083 13.100 1.00 84.81 90 SER A O 1
ATOM 670 N N . ALA A 1 91 ? -10.113 7.178 15.048 1.00 88.56 91 ALA A N 1
ATOM 671 C CA . ALA A 1 91 ? -8.904 6.550 14.518 1.00 88.56 91 ALA A CA 1
ATOM 672 C C . ALA A 1 91 ? -9.148 5.587 13.334 1.00 88.56 91 ALA A C 1
ATOM 674 O O . ALA A 1 91 ? -8.342 5.611 12.403 1.00 88.56 91 ALA A O 1
ATOM 675 N N . PRO A 1 92 ? -10.243 4.795 13.271 1.00 91.44 92 PRO A N 1
ATOM 676 C CA . PRO A 1 92 ? -10.544 3.984 12.089 1.00 91.44 92 PRO A CA 1
ATOM 677 C C . PRO A 1 92 ? -10.771 4.813 10.820 1.00 91.44 92 PRO A C 1
ATOM 679 O O . PRO A 1 92 ? -10.362 4.390 9.742 1.00 91.44 92 PRO A O 1
ATOM 682 N N . TRP A 1 93 ? -11.371 6.002 10.936 1.00 95.12 93 TRP A N 1
ATOM 683 C CA . TRP A 1 93 ? -11.562 6.913 9.803 1.00 95.12 93 TRP A CA 1
ATOM 684 C C . TRP A 1 93 ? -10.241 7.512 9.328 1.00 95.12 93 TRP A C 1
ATOM 686 O O . TRP A 1 93 ? -10.004 7.583 8.124 1.00 95.12 93 TRP A O 1
ATOM 696 N N . LEU A 1 94 ? -9.352 7.876 10.258 1.00 95.31 94 LEU A N 1
ATOM 697 C CA . LEU A 1 94 ? -7.998 8.323 9.920 1.00 95.31 94 LEU A CA 1
ATOM 698 C C . LEU A 1 94 ? -7.204 7.210 9.228 1.00 95.31 94 LEU A C 1
ATOM 700 O O . LEU A 1 94 ? -6.626 7.440 8.169 1.00 95.31 94 LEU A O 1
ATOM 704 N N . ALA A 1 95 ? -7.240 5.992 9.772 1.00 94.62 95 ALA A N 1
ATOM 705 C CA . ALA A 1 95 ? -6.595 4.828 9.173 1.00 94.62 95 ALA A CA 1
A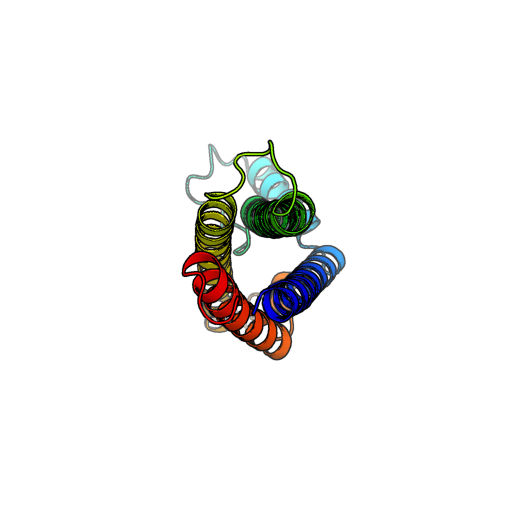TOM 706 C C . ALA A 1 95 ? -7.153 4.521 7.773 1.00 94.62 95 ALA A C 1
ATOM 708 O O . ALA A 1 95 ? -6.378 4.249 6.858 1.00 94.62 95 ALA A O 1
ATOM 709 N N . LEU A 1 96 ? -8.475 4.619 7.583 1.00 96.75 96 LEU A N 1
ATOM 710 C CA . LEU A 1 96 ? -9.117 4.470 6.277 1.00 96.75 96 LEU A CA 1
ATOM 711 C C . LEU A 1 96 ? -8.658 5.556 5.297 1.00 96.75 96 LEU A C 1
ATOM 713 O O . LEU A 1 96 ? -8.285 5.236 4.172 1.00 96.75 96 LEU A O 1
ATOM 717 N N . GLY A 1 97 ? -8.635 6.824 5.717 1.00 97.69 97 GLY A N 1
ATOM 718 C CA . GLY A 1 97 ? -8.153 7.936 4.895 1.00 97.69 97 GLY A CA 1
ATOM 719 C C . GLY A 1 97 ? -6.697 7.750 4.462 1.00 97.69 97 GLY A C 1
ATOM 720 O O . GLY A 1 97 ? -6.380 7.873 3.278 1.00 97.69 97 GLY A O 1
ATOM 721 N N . THR A 1 98 ? -5.817 7.361 5.392 1.00 97.06 98 THR A N 1
ATOM 722 C CA . THR A 1 98 ? -4.427 7.003 5.077 1.00 97.06 98 THR A CA 1
ATOM 723 C C . THR A 1 98 ? -4.359 5.824 4.109 1.00 97.06 98 THR A C 1
ATOM 725 O O . THR A 1 98 ? -3.601 5.876 3.144 1.00 97.06 98 THR A O 1
ATOM 728 N N . LEU A 1 99 ? -5.165 4.779 4.308 1.00 97.00 99 LEU A N 1
ATOM 729 C CA . LEU A 1 99 ? -5.174 3.601 3.442 1.00 97.00 99 LEU A CA 1
ATOM 730 C C . LEU A 1 99 ? -5.651 3.925 2.016 1.00 97.00 99 LEU A C 1
ATOM 732 O O . LEU A 1 99 ? -5.087 3.408 1.054 1.00 97.00 99 LEU A O 1
ATOM 736 N N . LEU A 1 100 ? -6.630 4.819 1.858 1.00 98.25 100 LEU A N 1
ATOM 737 C CA . LEU A 1 100 ? -7.069 5.310 0.548 1.00 98.25 100 LEU A CA 1
ATOM 738 C C . LEU A 1 100 ? -5.971 6.123 -0.153 1.00 98.25 100 LEU A C 1
ATOM 740 O O . LEU A 1 100 ? -5.752 5.945 -1.351 1.00 98.25 100 LEU A O 1
ATOM 744 N N . LEU A 1 101 ? -5.233 6.958 0.587 1.00 98.06 101 LEU A N 1
ATOM 745 C CA . LEU A 1 101 ? -4.073 7.680 0.054 1.00 98.06 101 LEU A CA 1
ATOM 746 C C . LEU A 1 101 ? -2.966 6.713 -0.402 1.00 98.06 101 LEU A C 1
ATOM 748 O O . LEU A 1 101 ? -2.440 6.843 -1.508 1.00 98.06 101 LEU A O 1
ATOM 752 N N . VAL A 1 102 ? -2.654 5.704 0.416 1.00 97.81 102 VAL A N 1
ATOM 753 C CA . VAL A 1 102 ? -1.714 4.620 0.080 1.00 97.81 102 VAL A CA 1
ATOM 754 C C . VAL A 1 102 ? -2.157 3.897 -1.191 1.00 97.81 102 VAL A C 1
ATOM 756 O O . VAL A 1 102 ? -1.337 3.675 -2.085 1.00 97.81 102 VAL A O 1
ATOM 759 N N . ALA A 1 103 ? -3.444 3.564 -1.299 1.00 97.44 103 ALA A N 1
ATOM 760 C CA . ALA A 1 103 ? -4.008 2.884 -2.458 1.00 97.44 103 ALA A CA 1
ATOM 761 C C . ALA A 1 103 ? -3.922 3.742 -3.727 1.00 97.44 103 ALA A C 1
ATOM 763 O O . ALA A 1 103 ? -3.536 3.230 -4.776 1.00 97.44 103 ALA A O 1
ATOM 764 N N . ALA A 1 104 ? -4.201 5.045 -3.640 1.00 97.38 104 ALA A N 1
ATOM 765 C CA . ALA A 1 104 ? -4.060 5.967 -4.765 1.00 97.38 104 ALA A CA 1
ATOM 766 C C . ALA A 1 104 ? -2.610 6.024 -5.278 1.00 97.38 104 ALA A C 1
ATOM 768 O O . ALA A 1 104 ? -2.376 5.913 -6.485 1.00 97.38 104 ALA A O 1
ATOM 769 N N . LEU A 1 105 ? -1.631 6.113 -4.368 1.00 95.25 105 LEU A N 1
ATOM 770 C CA . LEU A 1 105 ? -0.209 6.032 -4.720 1.00 95.25 105 LEU A CA 1
ATOM 771 C C . LEU A 1 105 ? 0.134 4.685 -5.373 1.00 95.25 105 LEU A C 1
ATOM 773 O O . LEU A 1 105 ? 0.771 4.662 -6.425 1.00 95.25 105 LEU A O 1
ATOM 777 N N . GLY A 1 106 ? -0.346 3.574 -4.806 1.00 93.94 106 GLY A N 1
ATOM 778 C CA . GLY A 1 106 ? -0.127 2.228 -5.342 1.00 93.94 106 GLY A CA 1
ATOM 779 C C . GLY A 1 106 ? -0.704 2.048 -6.751 1.00 93.94 106 GLY A C 1
ATOM 780 O O . GLY A 1 106 ? -0.032 1.521 -7.635 1.00 93.94 106 GLY A O 1
ATOM 781 N N . VAL A 1 107 ? -1.911 2.560 -7.010 1.00 95.75 107 VAL A N 1
ATOM 782 C CA . VAL A 1 107 ? -2.511 2.579 -8.355 1.00 95.75 107 VAL A CA 1
ATOM 783 C C . VAL A 1 107 ? -1.659 3.406 -9.319 1.00 95.75 107 VAL A C 1
ATOM 785 O O . VAL A 1 107 ? -1.426 2.973 -10.449 1.00 95.75 107 VAL A O 1
ATOM 788 N N . GLY A 1 108 ? -1.152 4.564 -8.886 1.00 93.75 108 GLY A N 1
ATOM 789 C CA . GLY A 1 108 ? -0.209 5.369 -9.666 1.00 93.75 108 GLY A CA 1
ATOM 790 C C . GLY A 1 108 ? 1.043 4.580 -10.061 1.00 93.75 108 GLY A C 1
ATOM 791 O O . GLY A 1 108 ? 1.408 4.551 -11.238 1.00 93.75 108 GLY A O 1
ATOM 792 N N . MET A 1 109 ? 1.646 3.867 -9.107 1.00 92.38 109 MET A N 1
ATOM 793 C CA . MET A 1 109 ? 2.805 3.001 -9.343 1.00 92.38 109 MET A CA 1
ATOM 794 C C . MET A 1 109 ? 2.491 1.881 -10.346 1.00 92.38 109 MET A C 1
ATOM 796 O O . MET A 1 109 ? 3.238 1.690 -11.306 1.00 92.38 109 MET A O 1
ATOM 800 N N . VAL A 1 110 ? 1.358 1.184 -10.191 1.00 91.75 110 VAL A N 1
ATOM 801 C CA . VAL A 1 110 ? 0.931 0.115 -11.113 1.00 91.75 110 VAL A CA 1
ATOM 802 C C . VAL A 1 110 ? 0.689 0.651 -12.524 1.00 91.75 110 VAL A C 1
ATOM 804 O O . VAL A 1 110 ? 1.073 -0.001 -13.494 1.00 91.75 110 VAL A O 1
ATOM 807 N N . ARG A 1 111 ? 0.092 1.842 -12.670 1.00 91.06 111 ARG A N 1
ATOM 808 C CA . ARG A 1 111 ? -0.127 2.470 -13.984 1.00 91.06 111 ARG A CA 1
ATOM 809 C C . ARG A 1 111 ? 1.192 2.745 -14.703 1.00 91.06 111 ARG A C 1
ATOM 811 O O . ARG A 1 111 ? 1.301 2.408 -15.880 1.00 91.06 111 ARG A O 1
ATOM 818 N N . ARG A 1 112 ? 2.185 3.301 -14.002 1.00 88.25 112 ARG A N 1
ATOM 819 C CA . ARG A 1 112 ? 3.523 3.583 -14.559 1.00 88.25 112 ARG A CA 1
ATOM 820 C C . ARG A 1 112 ? 4.249 2.288 -14.928 1.00 88.25 112 ARG A C 1
ATOM 822 O O . ARG A 1 112 ? 4.685 2.122 -16.061 1.00 88.25 112 ARG A O 1
ATOM 829 N N . TRP A 1 113 ? 4.251 1.312 -14.023 1.00 86.81 113 TRP A N 1
ATOM 830 C CA . TRP A 1 113 ? 4.816 -0.019 -14.256 1.00 86.81 113 TRP A CA 1
ATOM 831 C C . TRP A 1 113 ? 4.180 -0.756 -15.449 1.00 86.81 113 TRP A C 1
ATOM 833 O O . TRP A 1 113 ? 4.876 -1.390 -16.246 1.00 86.81 113 TRP A O 1
ATOM 843 N N . ALA A 1 114 ? 2.855 -0.669 -15.599 1.00 86.88 114 ALA A N 1
ATOM 844 C CA . ALA A 1 114 ? 2.128 -1.313 -16.689 1.00 86.88 114 ALA A CA 1
ATOM 845 C C . ALA A 1 114 ? 2.316 -0.593 -18.030 1.00 86.88 114 ALA A C 1
ATOM 847 O O . ALA A 1 114 ? 2.325 -1.265 -19.061 1.00 86.88 114 ALA A O 1
ATOM 848 N N . ALA A 1 115 ? 2.440 0.737 -18.031 1.00 84.31 115 ALA A N 1
ATOM 849 C CA . ALA A 1 115 ? 2.747 1.513 -19.231 1.00 84.31 115 ALA A CA 1
ATOM 850 C C . ALA A 1 115 ? 4.115 1.106 -19.797 1.00 84.31 115 ALA A C 1
ATOM 852 O O . ALA A 1 115 ? 4.217 0.776 -20.978 1.00 84.31 115 ALA A O 1
ATOM 853 N N . ASP A 1 116 ? 5.119 0.977 -18.932 1.00 80.00 116 ASP A N 1
ATOM 854 C CA . ASP A 1 116 ? 6.470 0.553 -19.313 1.00 80.00 116 ASP A CA 1
ATOM 855 C C . ASP A 1 116 ? 6.530 -0.837 -19.927 1.00 80.00 116 ASP A C 1
ATOM 857 O O . ASP A 1 116 ? 7.305 -1.087 -20.846 1.00 80.00 116 ASP A O 1
ATOM 861 N N . ARG A 1 117 ? 5.696 -1.757 -19.437 1.00 79.19 117 ARG A N 1
ATOM 862 C CA . ARG A 1 117 ? 5.607 -3.117 -19.985 1.00 79.19 117 ARG A CA 1
ATOM 863 C C . ARG A 1 117 ? 4.995 -3.173 -21.376 1.00 79.19 117 ARG A C 1
ATOM 865 O O . ARG A 1 117 ? 5.268 -4.118 -22.111 1.00 79.19 117 ARG A O 1
ATOM 872 N N . ARG A 1 118 ? 4.132 -2.211 -21.704 1.00 79.56 118 ARG A N 1
ATOM 873 C CA . ARG A 1 118 ? 3.411 -2.136 -22.981 1.00 79.56 118 ARG A CA 1
ATOM 874 C C . ARG A 1 118 ? 4.161 -1.313 -24.027 1.00 79.56 118 ARG A C 1
ATOM 876 O O . ARG A 1 118 ? 3.744 -1.320 -25.182 1.00 79.56 118 ARG A O 1
ATOM 883 N N . ALA A 1 119 ? 5.230 -0.616 -23.637 1.00 72.06 119 ALA A N 1
ATOM 884 C CA . ALA A 1 119 ? 6.036 0.183 -24.547 1.00 72.06 119 ALA A CA 1
ATOM 885 C C . ALA A 1 119 ? 6.594 -0.698 -25.691 1.00 72.06 119 ALA A C 1
ATOM 887 O O . ALA A 1 119 ? 7.184 -1.750 -25.414 1.00 72.06 119 ALA A O 1
ATOM 888 N N . PRO A 1 120 ? 6.399 -0.306 -26.966 1.00 62.62 120 PRO A N 1
ATOM 889 C CA . PRO A 1 120 ? 6.951 -1.024 -28.110 1.00 62.62 120 PRO A CA 1
ATOM 890 C C . PRO A 1 120 ? 8.476 -1.132 -28.028 1.00 62.62 120 PRO A C 1
ATOM 892 O O . PRO A 1 120 ? 9.141 -0.276 -27.450 1.00 62.62 120 PRO A O 1
ATOM 895 N N . ALA A 1 121 ? 9.051 -2.175 -28.626 1.00 60.84 121 ALA A N 1
ATOM 896 C CA . ALA A 1 121 ? 10.498 -2.236 -28.788 1.00 60.84 121 ALA A CA 1
ATOM 897 C C . ALA A 1 121 ? 10.937 -1.186 -29.818 1.00 60.84 121 ALA A C 1
ATOM 899 O O . ALA A 1 121 ? 10.488 -1.225 -30.962 1.00 60.84 121 ALA A O 1
ATOM 900 N N . ASP A 1 122 ? 11.821 -0.272 -29.425 1.00 56.53 122 ASP A N 1
ATOM 901 C CA . ASP A 1 122 ? 12.422 0.685 -30.352 1.00 56.53 122 ASP A CA 1
ATOM 902 C C . ASP A 1 122 ? 13.098 -0.074 -31.513 1.00 56.53 122 ASP A C 1
ATOM 904 O O . ASP A 1 122 ? 13.766 -1.092 -31.296 1.00 56.53 122 ASP A O 1
ATOM 908 N N . GLY A 1 123 ? 12.973 0.437 -32.746 1.00 54.09 123 GLY A N 1
ATOM 909 C CA . GLY A 1 123 ? 13.452 -0.193 -33.993 1.00 54.09 123 GLY A CA 1
ATOM 910 C C . GLY A 1 123 ? 14.963 -0.466 -34.082 1.00 54.09 123 GLY A C 1
ATOM 911 O O . GLY A 1 123 ? 15.449 -0.945 -35.099 1.00 54.09 123 GLY A O 1
ATOM 912 N N . THR A 1 124 ? 15.717 -0.204 -33.013 1.00 62.56 124 THR A N 1
ATOM 913 C CA . THR A 1 124 ? 17.137 -0.550 -32.873 1.00 62.56 124 THR A CA 1
ATOM 914 C C . THR A 1 124 ? 17.363 -1.996 -32.412 1.00 62.56 124 THR A C 1
ATOM 916 O O . THR A 1 124 ? 18.502 -2.374 -32.139 1.00 62.56 124 THR A O 1
ATOM 919 N N . GLY A 1 125 ? 16.305 -2.806 -32.230 1.00 49.78 125 GLY A N 1
ATOM 920 C CA . GLY A 1 125 ? 16.387 -4.202 -31.750 1.00 49.78 125 GLY A CA 1
ATOM 921 C C . GLY A 1 125 ? 16.844 -4.332 -30.291 1.00 49.78 125 GLY A C 1
ATOM 922 O O . GLY A 1 125 ? 16.680 -5.363 -29.637 1.00 49.78 125 GLY A O 1
ATOM 923 N N . ARG A 1 126 ? 17.343 -3.239 -29.720 1.00 48.22 126 ARG A N 1
ATOM 924 C CA . ARG A 1 126 ? 17.508 -3.029 -28.301 1.00 48.22 126 ARG A CA 1
ATOM 925 C C . ARG A 1 126 ? 16.133 -2.645 -27.782 1.00 48.22 126 ARG A C 1
ATOM 927 O O . ARG A 1 126 ? 15.875 -1.468 -27.569 1.00 48.22 126 ARG A O 1
ATOM 934 N N . ARG A 1 127 ? 15.268 -3.652 -27.544 1.00 48.12 127 ARG A N 1
ATOM 935 C CA . ARG A 1 127 ? 14.192 -3.556 -26.533 1.00 48.12 127 ARG A CA 1
ATOM 936 C C . ARG A 1 127 ? 14.828 -2.744 -25.426 1.00 48.12 127 ARG A C 1
ATOM 938 O O . ARG A 1 127 ? 15.857 -3.241 -24.963 1.00 48.12 127 ARG A O 1
ATOM 945 N N . ARG A 1 128 ? 14.372 -1.503 -25.151 1.00 51.44 128 ARG A N 1
ATOM 946 C CA . ARG A 1 128 ? 14.962 -0.628 -24.124 1.00 51.44 128 ARG A CA 1
ATOM 947 C C . ARG A 1 128 ? 15.191 -1.571 -22.970 1.00 51.44 128 ARG A C 1
ATOM 949 O O . ARG A 1 128 ? 14.215 -2.091 -22.433 1.00 51.44 128 ARG A O 1
ATOM 956 N N . ARG A 1 129 ? 16.445 -2.005 -22.778 1.00 44.84 129 ARG A N 1
ATOM 957 C CA . ARG A 1 129 ? 16.756 -3.129 -21.898 1.00 44.84 129 ARG A CA 1
ATOM 958 C C . ARG A 1 129 ? 16.706 -2.455 -20.556 1.00 44.84 129 ARG A C 1
ATOM 960 O O . ARG A 1 129 ? 17.726 -2.115 -19.978 1.00 44.84 129 ARG A O 1
ATOM 967 N N . SER A 1 130 ? 15.484 -2.172 -20.132 1.00 45.91 130 SER A N 1
ATOM 968 C CA . SER A 1 130 ? 15.084 -1.972 -18.779 1.00 45.91 130 SER A CA 1
ATOM 969 C C . SER A 1 130 ? 15.379 -3.306 -18.110 1.00 45.91 130 SER A C 1
ATOM 971 O O . SER A 1 130 ? 14.511 -4.080 -17.735 1.00 45.91 130 SER A O 1
ATOM 973 N N . THR A 1 131 ? 16.660 -3.495 -17.818 1.00 50.25 131 THR A N 1
ATOM 974 C CA . THR A 1 131 ? 17.120 -3.943 -16.510 1.00 50.25 131 THR A CA 1
ATOM 975 C C . THR A 1 131 ? 16.645 -2.968 -15.416 1.00 50.25 131 THR A C 1
ATOM 977 O O . THR A 1 131 ? 17.374 -2.715 -14.466 1.00 50.25 131 THR A O 1
ATOM 980 N N . ALA A 1 132 ? 15.468 -2.352 -15.578 1.00 63.94 132 ALA A N 1
ATOM 981 C CA . ALA A 1 132 ? 14.859 -1.488 -14.601 1.00 63.94 132 ALA A CA 1
ATOM 982 C C . ALA A 1 132 ? 14.339 -2.435 -13.541 1.00 63.94 132 ALA A C 1
ATOM 984 O O . ALA A 1 132 ? 13.572 -3.352 -13.853 1.00 63.94 132 ALA A O 1
ATOM 985 N N . ALA A 1 133 ? 14.814 -2.257 -12.318 1.00 64.06 133 ALA A N 1
ATOM 986 C CA . ALA A 1 133 ? 14.458 -3.082 -11.177 1.00 64.06 133 ALA A CA 1
ATOM 987 C C . ALA A 1 133 ? 12.942 -3.353 -11.077 1.00 64.06 133 ALA A C 1
ATOM 989 O O . ALA A 1 133 ? 12.517 -4.449 -10.720 1.00 64.06 133 ALA A O 1
ATOM 990 N N . ASP A 1 134 ? 12.140 -2.380 -11.505 1.00 65.81 134 ASP A N 1
ATOM 991 C CA . ASP A 1 134 ? 10.683 -2.378 -11.633 1.00 65.81 134 ASP A CA 1
ATOM 992 C C . ASP A 1 13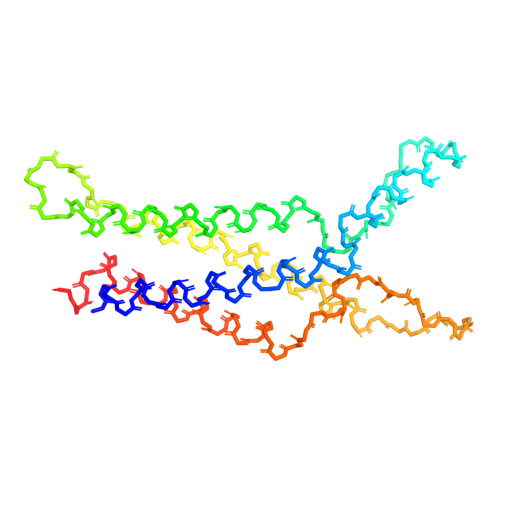4 ? 10.127 -3.570 -12.439 1.00 65.81 134 ASP A C 1
ATOM 994 O O . ASP A 1 134 ? 9.076 -4.128 -12.115 1.00 65.81 134 ASP A O 1
ATOM 998 N N . GLN A 1 135 ? 10.832 -4.002 -13.490 1.00 76.75 135 GLN A N 1
ATOM 999 C CA . GLN A 1 135 ? 10.393 -5.091 -14.367 1.00 76.75 135 GLN A CA 1
ATOM 1000 C C . GLN A 1 135 ? 10.671 -6.479 -13.792 1.00 76.75 135 GLN A C 1
ATOM 1002 O O . GLN A 1 135 ? 10.027 -7.443 -14.205 1.00 76.75 135 GLN A O 1
ATOM 1007 N N . ALA A 1 136 ? 11.558 -6.579 -12.798 1.00 81.31 136 ALA A N 1
ATOM 1008 C CA . ALA A 1 136 ? 11.834 -7.828 -12.098 1.00 81.31 136 ALA A CA 1
ATOM 1009 C C . ALA A 1 136 ? 10.709 -8.237 -11.134 1.00 81.31 136 ALA A C 1
ATOM 1011 O O . ALA A 1 136 ? 10.688 -9.378 -10.676 1.00 81.31 136 ALA A O 1
ATOM 1012 N N . ILE A 1 137 ? 9.777 -7.328 -10.827 1.00 83.00 137 ILE A N 1
ATOM 1013 C CA . ILE A 1 137 ? 8.646 -7.606 -9.942 1.00 83.00 137 ILE A CA 1
ATOM 1014 C C . ILE A 1 137 ? 7.626 -8.501 -10.679 1.00 83.00 137 ILE A C 1
ATOM 1016 O O . ILE A 1 137 ? 7.078 -8.094 -11.714 1.00 83.00 137 ILE A O 1
ATOM 1020 N N . PRO A 1 138 ? 7.320 -9.714 -10.181 1.00 89.12 138 PRO A N 1
ATOM 1021 C CA . PRO A 1 138 ? 6.357 -10.608 -10.821 1.00 89.12 138 PRO A CA 1
ATOM 1022 C C . PRO A 1 138 ? 4.937 -10.023 -10.837 1.00 89.12 138 PRO A C 1
ATOM 1024 O O . PRO A 1 138 ? 4.433 -9.570 -9.810 1.00 89.12 138 PRO A O 1
ATOM 1027 N N . ALA A 1 139 ? 4.250 -10.095 -11.984 1.00 91.31 139 ALA A N 1
ATOM 1028 C CA . ALA A 1 139 ? 2.887 -9.560 -12.133 1.00 91.31 139 ALA A CA 1
ATOM 1029 C C . ALA A 1 139 ? 1.881 -10.198 -11.161 1.00 91.31 139 ALA A C 1
ATOM 1031 O O . ALA A 1 139 ? 0.984 -9.519 -10.669 1.00 91.31 139 ALA A O 1
ATOM 1032 N N . VAL A 1 140 ? 2.060 -11.489 -10.861 1.00 93.44 140 VAL A N 1
ATOM 1033 C CA . VAL A 1 140 ? 1.214 -12.223 -9.911 1.00 93.44 140 VAL A CA 1
ATOM 1034 C C . VAL A 1 140 ? 1.289 -11.631 -8.502 1.00 93.44 140 VAL A C 1
ATOM 1036 O O . VAL A 1 140 ? 0.263 -11.515 -7.842 1.00 93.44 140 VAL A O 1
ATOM 1039 N N . ILE A 1 141 ? 2.472 -11.177 -8.068 1.00 94.06 141 ILE A N 1
ATOM 1040 C CA . ILE A 1 141 ? 2.658 -10.563 -6.746 1.00 94.06 141 ILE A CA 1
ATOM 1041 C C . ILE A 1 141 ? 1.977 -9.193 -6.707 1.00 94.06 141 ILE A C 1
ATOM 1043 O O . ILE A 1 141 ? 1.281 -8.890 -5.743 1.00 94.06 141 ILE A O 1
ATOM 1047 N N . VAL A 1 142 ? 2.105 -8.400 -7.777 1.00 94.31 142 VAL A N 1
ATOM 1048 C CA . VAL A 1 142 ? 1.430 -7.095 -7.895 1.00 94.31 142 VAL A CA 1
ATOM 1049 C C . VAL A 1 142 ? -0.091 -7.257 -7.827 1.00 94.31 142 VAL A C 1
ATOM 1051 O O . VAL A 1 142 ? -0.754 -6.547 -7.072 1.00 94.31 142 VAL A O 1
ATOM 1054 N N . ALA A 1 143 ? -0.648 -8.216 -8.573 1.00 94.94 143 ALA A N 1
ATOM 1055 C CA . ALA A 1 143 ? -2.083 -8.492 -8.572 1.00 94.94 143 ALA A CA 1
ATOM 1056 C C . ALA A 1 143 ? -2.573 -8.996 -7.205 1.00 94.94 143 ALA A C 1
ATOM 1058 O O . ALA A 1 143 ? -3.574 -8.497 -6.692 1.00 94.94 143 ALA A O 1
ATOM 1059 N N . ALA A 1 144 ? -1.845 -9.935 -6.590 1.00 96.56 144 ALA A N 1
ATOM 1060 C CA . ALA A 1 144 ? -2.172 -10.460 -5.267 1.00 96.56 144 ALA A CA 1
ATOM 1061 C C . ALA A 1 144 ? -2.137 -9.363 -4.192 1.00 96.56 144 ALA A C 1
ATOM 1063 O O . ALA A 1 144 ? -3.057 -9.265 -3.383 1.00 96.56 144 ALA A O 1
ATOM 1064 N N . HIS A 1 145 ? -1.122 -8.496 -4.218 1.00 96.69 145 HIS A N 1
ATOM 1065 C CA . HIS A 1 145 ? -1.034 -7.347 -3.321 1.00 96.69 145 HIS A CA 1
ATOM 1066 C C . HIS A 1 145 ? -2.195 -6.367 -3.532 1.00 96.69 145 HIS A C 1
ATOM 1068 O O . HIS A 1 145 ? -2.812 -5.945 -2.559 1.00 96.69 145 HIS A O 1
ATOM 1074 N N . GLY A 1 146 ? -2.535 -6.040 -4.784 1.00 96.12 146 GLY A N 1
ATOM 1075 C CA . GLY A 1 146 ? -3.661 -5.157 -5.098 1.00 96.12 146 GLY A CA 1
ATOM 1076 C C . GLY A 1 146 ? -5.007 -5.709 -4.615 1.00 96.12 146 GLY A C 1
ATOM 1077 O O . GLY A 1 146 ? -5.808 -4.972 -4.042 1.00 96.12 146 GLY A O 1
ATOM 1078 N N . LEU A 1 147 ? -5.235 -7.015 -4.775 1.00 97.69 147 LEU A N 1
ATOM 1079 C CA . LEU A 1 147 ? -6.433 -7.684 -4.265 1.00 97.69 147 LEU A CA 1
ATOM 1080 C C . LEU A 1 147 ? -6.478 -7.676 -2.730 1.00 97.69 147 LEU A C 1
ATOM 1082 O O . LEU A 1 147 ? -7.512 -7.354 -2.144 1.00 97.69 147 LEU A O 1
ATOM 1086 N N . ALA A 1 148 ? -5.354 -7.983 -2.077 1.00 97.31 148 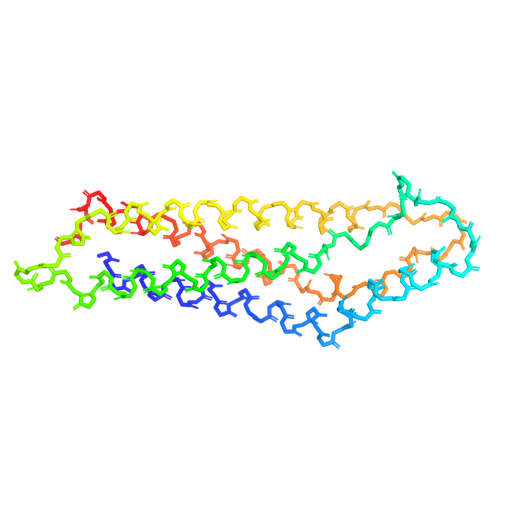ALA A N 1
ATOM 1087 C CA . ALA A 1 148 ? -5.240 -7.926 -0.622 1.00 97.31 148 ALA A CA 1
ATOM 1088 C C . ALA A 1 148 ? -5.473 -6.498 -0.091 1.00 97.31 148 ALA A C 1
ATOM 1090 O O . ALA A 1 148 ? -6.178 -6.315 0.905 1.00 97.31 148 ALA A O 1
ATOM 1091 N N . ALA A 1 149 ? -4.978 -5.475 -0.794 1.00 97.12 149 ALA A N 1
ATOM 1092 C CA . ALA A 1 149 ? -5.223 -4.074 -0.464 1.00 97.12 149 ALA A CA 1
ATOM 1093 C C . ALA A 1 149 ? -6.712 -3.710 -0.569 1.00 97.12 149 ALA A C 1
ATOM 1095 O O . ALA A 1 149 ? -7.254 -3.103 0.354 1.00 97.12 149 ALA A O 1
ATOM 1096 N N . ALA A 1 150 ? -7.401 -4.132 -1.635 1.00 98.06 150 ALA A N 1
ATOM 1097 C CA . ALA A 1 150 ? -8.842 -3.918 -1.782 1.00 98.06 150 ALA A CA 1
ATOM 1098 C C . ALA A 1 150 ? -9.639 -4.585 -0.646 1.00 98.06 150 ALA A C 1
ATOM 1100 O O . ALA A 1 150 ? -10.499 -3.948 -0.036 1.00 98.06 150 ALA A O 1
ATOM 1101 N N . ALA A 1 151 ? -9.305 -5.832 -0.298 1.00 97.94 151 ALA A N 1
ATOM 1102 C CA . ALA A 1 151 ? -9.906 -6.521 0.843 1.00 97.94 151 ALA A CA 1
ATOM 1103 C C . ALA A 1 151 ? -9.640 -5.785 2.168 1.00 97.94 151 ALA A C 1
ATOM 1105 O O . ALA A 1 151 ? -10.548 -5.631 2.985 1.00 97.94 151 ALA A O 1
ATOM 1106 N N . THR A 1 152 ? -8.422 -5.273 2.365 1.00 97.88 152 THR A N 1
ATOM 1107 C CA . THR A 1 152 ? -8.053 -4.494 3.555 1.00 97.88 152 THR A CA 1
ATOM 1108 C C . THR A 1 152 ? -8.884 -3.215 3.663 1.00 97.88 152 THR A C 1
ATOM 1110 O O . THR A 1 152 ? -9.405 -2.928 4.738 1.00 97.88 152 THR A O 1
ATOM 1113 N N . ILE A 1 153 ? -9.086 -2.485 2.560 1.00 98.12 153 ILE A N 1
ATOM 1114 C CA . ILE A 1 153 ? -9.937 -1.283 2.528 1.00 98.12 153 ILE A CA 1
ATOM 1115 C C . ILE A 1 153 ? -11.363 -1.618 2.963 1.00 98.12 153 ILE A C 1
ATOM 1117 O O . ILE A 1 153 ? -11.908 -0.941 3.832 1.00 98.12 153 ILE A O 1
ATOM 1121 N N . VAL A 1 154 ? -11.953 -2.679 2.405 1.00 98.06 154 VAL A N 1
ATOM 1122 C CA . VAL A 1 154 ? -13.312 -3.110 2.765 1.00 98.06 154 VAL A CA 1
ATOM 1123 C C . VAL A 1 154 ? -13.390 -3.472 4.247 1.00 98.06 154 VAL A C 1
ATOM 1125 O O . VAL A 1 154 ? -14.287 -3.013 4.948 1.00 98.06 154 VAL A O 1
ATOM 1128 N N . LEU A 1 155 ? -12.435 -4.250 4.759 1.00 97.31 155 LEU A N 1
ATOM 1129 C CA . LEU A 1 155 ? -12.423 -4.662 6.162 1.00 97.31 155 LEU A CA 1
ATOM 1130 C C . LEU A 1 155 ? -12.257 -3.473 7.120 1.00 97.31 155 LEU A C 1
ATOM 1132 O O . LEU A 1 155 ? -12.955 -3.410 8.132 1.00 97.31 155 LEU A O 1
ATOM 1136 N N . VAL A 1 156 ? -11.375 -2.519 6.806 1.00 96.44 156 VAL A N 1
ATOM 1137 C CA . VAL A 1 156 ? -11.185 -1.297 7.605 1.00 96.44 156 VAL A CA 1
ATOM 1138 C C . VAL A 1 156 ? -12.426 -0.404 7.541 1.00 96.44 156 VAL A C 1
ATOM 1140 O O . VAL A 1 156 ? -12.841 0.120 8.573 1.00 96.44 156 VAL A O 1
ATOM 1143 N N . LEU A 1 157 ? -13.075 -0.291 6.378 1.00 96.81 157 LEU A N 1
ATOM 1144 C CA . LEU A 1 157 ? -14.341 0.427 6.229 1.00 96.81 157 LEU A CA 1
ATOM 1145 C C . LEU A 1 157 ? -15.442 -0.190 7.101 1.00 96.81 157 LEU A C 1
ATOM 1147 O O . LEU A 1 157 ? -16.118 0.532 7.828 1.00 96.81 157 LEU A O 1
ATOM 1151 N N . LEU A 1 158 ? -15.593 -1.517 7.094 1.00 96.62 158 LEU A N 1
ATOM 1152 C CA . LEU A 1 158 ? -16.564 -2.202 7.954 1.00 96.62 158 LEU A CA 1
ATOM 1153 C C . LEU A 1 158 ? -16.290 -1.944 9.443 1.00 96.62 158 LEU A C 1
ATOM 1155 O O . LEU A 1 158 ? -17.225 -1.743 10.215 1.00 96.62 158 LEU A O 1
ATOM 1159 N N . VAL A 1 159 ? -15.016 -1.895 9.845 1.00 95.00 159 VAL A N 1
ATOM 1160 C CA . VAL A 1 159 ? -14.630 -1.524 11.215 1.00 95.00 159 VAL A CA 1
ATOM 1161 C C . VAL A 1 159 ? -14.987 -0.068 11.525 1.00 95.00 159 VAL A C 1
ATOM 1163 O O . VAL A 1 159 ? -15.541 0.190 12.593 1.00 95.00 159 VAL A O 1
ATOM 1166 N N . ALA A 1 160 ? -14.719 0.872 10.614 1.00 93.44 160 ALA A N 1
ATOM 1167 C CA . ALA A 1 160 ? -15.051 2.289 10.786 1.00 93.44 160 ALA A CA 1
ATOM 1168 C C . ALA A 1 160 ? -16.566 2.527 10.896 1.00 93.44 160 ALA A C 1
ATOM 1170 O O . ALA A 1 160 ? -17.011 3.336 11.708 1.00 93.44 160 ALA A O 1
ATOM 1171 N N . LEU A 1 161 ? -17.355 1.755 10.147 1.00 95.19 161 LEU A N 1
ATOM 1172 C CA . LEU A 1 161 ? -18.818 1.759 10.195 1.00 95.19 161 LEU A CA 1
ATOM 1173 C C . LEU A 1 161 ? -19.403 0.991 11.394 1.00 95.19 161 LEU A C 1
ATOM 1175 O O . LEU A 1 161 ? -20.619 0.962 11.550 1.00 95.19 161 LEU A O 1
ATOM 1179 N N . ARG A 1 162 ? -18.566 0.372 12.241 1.00 91.44 162 ARG A N 1
ATOM 1180 C CA . ARG A 1 162 ? -18.988 -0.473 13.377 1.00 91.44 162 ARG A CA 1
ATOM 1181 C C . ARG A 1 162 ? -19.869 -1.666 12.958 1.00 91.44 162 ARG A C 1
ATOM 1183 O O . ARG A 1 162 ? -20.739 -2.109 13.702 1.00 91.44 162 ARG A O 1
ATOM 1190 N N . ILE A 1 163 ? -19.638 -2.211 11.761 1.00 90.69 163 ILE A N 1
ATOM 1191 C CA . ILE A 1 163 ? -20.359 -3.378 11.234 1.00 90.69 163 ILE A CA 1
ATOM 1192 C C . ILE A 1 163 ? -19.589 -4.657 11.589 1.00 90.69 163 ILE A C 1
ATOM 1194 O O . ILE A 1 163 ? -18.419 -4.822 11.232 1.00 90.69 163 ILE A O 1
ATOM 1198 N N . GLY A 1 164 ? -20.250 -5.599 12.272 1.00 70.81 164 GLY A N 1
ATOM 1199 C CA . GLY A 1 164 ? -19.633 -6.873 12.676 1.00 70.81 164 GLY A CA 1
ATOM 1200 C C . GLY A 1 164 ? -18.478 -6.686 13.670 1.00 70.81 164 GLY A C 1
ATOM 1201 O O . GLY A 1 164 ? -17.421 -7.334 13.550 1.00 70.81 164 GLY A O 1
ATOM 1202 N N . THR A 1 165 ? -18.661 -5.738 14.593 1.00 65.50 165 THR A N 1
ATOM 1203 C CA . THR A 1 165 ? -17.702 -5.298 15.611 1.00 65.50 165 THR A CA 1
ATOM 1204 C C . THR A 1 165 ? -18.220 -5.528 17.015 1.00 65.50 165 THR A C 1
ATOM 1206 O O . THR A 1 165 ? -19.399 -5.207 17.240 1.00 65.50 165 THR A O 1
#